Protein AF-A0A6S6TR74-F1 (afdb_monomer_lite)

Foldseek 3Di:
DDPQDAPVNFDPVLQVQLVVLVVVLVVVVHDDDPLLSLQSSLQSRVQVVCVVVVNAWAQLVSSVVNDPSHPPDPVSVVVNCPGQQEHEQPDPHQWYDDPRIIGRVVSSVVVVVVVVVD

Radius of gyration: 13.65 Å; chains: 1; bounding box: 36×35×37 Å

Sequence (118 aa):
MTMALTADSYSFLDKQLADLLLRLCSNDGHTLSPEQKTQLTTLARHTSAATRNGIIALPLAEIADGSEDFPYTPDNMKALLDLPVVGSAGDYAPLIIEDDHVWLNRYWQYENRLAHSL

Structure (mmCIF, N/CA/C/O backbone):
data_AF-A0A6S6TR74-F1
#
_entry.id   AF-A0A6S6TR74-F1
#
loop_
_atom_site.group_PDB
_atom_site.id
_atom_site.type_symbol
_atom_site.label_atom_id
_atom_site.label_alt_id
_atom_site.label_comp_id
_atom_site.label_asym_id
_atom_site.label_entity_id
_atom_site.label_seq_id
_atom_site.pdbx_PDB_ins_code
_atom_site.Cartn_x
_atom_site.Cartn_y
_atom_site.Cartn_z
_atom_site.occupancy
_atom_site.B_iso_or_equiv
_atom_site.auth_seq_id
_atom_site.auth_comp_id
_atom_site.auth_asym_id
_atom_site.auth_atom_id
_atom_site.pdbx_PDB_model_num
ATOM 1 N N . MET A 1 1 ? 20.559 7.649 -9.724 1.00 40.00 1 MET A N 1
ATOM 2 C CA . MET A 1 1 ? 20.336 8.690 -8.701 1.00 40.00 1 MET A CA 1
ATOM 3 C C . MET A 1 1 ? 18.858 8.646 -8.367 1.00 40.00 1 MET A C 1
ATOM 5 O O . MET A 1 1 ? 18.066 9.272 -9.055 1.00 40.00 1 MET A O 1
ATOM 9 N N . THR A 1 2 ? 18.484 7.791 -7.419 1.00 44.28 2 THR A N 1
ATOM 10 C CA . THR A 1 2 ? 17.098 7.640 -6.965 1.00 44.28 2 THR A CA 1
ATOM 11 C C . THR A 1 2 ? 16.769 8.875 -6.134 1.00 44.28 2 THR A C 1
ATOM 13 O O . THR A 1 2 ? 17.442 9.140 -5.139 1.00 44.28 2 THR A O 1
ATOM 16 N N . MET A 1 3 ? 15.839 9.713 -6.595 1.00 49.00 3 MET A N 1
ATOM 17 C CA . MET A 1 3 ? 15.376 10.840 -5.786 1.00 49.00 3 MET A CA 1
ATOM 18 C C . MET A 1 3 ? 14.512 10.274 -4.665 1.00 49.00 3 MET A C 1
ATOM 20 O O . MET A 1 3 ? 13.423 9.774 -4.933 1.00 49.00 3 MET A O 1
ATOM 24 N N . ALA A 1 4 ? 14.994 10.365 -3.426 1.00 55.06 4 ALA A N 1
ATOM 25 C CA . ALA A 1 4 ? 14.166 10.124 -2.255 1.00 55.06 4 ALA A CA 1
ATOM 26 C C . ALA A 1 4 ? 12.944 11.059 -2.317 1.00 55.06 4 ALA A C 1
ATOM 28 O O . ALA A 1 4 ? 13.085 12.280 -2.431 1.00 55.06 4 ALA A O 1
ATOM 29 N N . LEU A 1 5 ? 11.743 10.481 -2.311 1.00 57.91 5 LEU A N 1
ATOM 30 C CA . LEU A 1 5 ? 10.488 11.229 -2.310 1.00 57.91 5 LEU A CA 1
ATOM 31 C C . LEU A 1 5 ? 10.306 11.858 -0.923 1.00 57.91 5 LEU A C 1
ATOM 33 O O . LEU A 1 5 ? 10.063 11.148 0.047 1.00 57.91 5 LEU A O 1
ATOM 37 N N . THR A 1 6 ? 10.445 13.180 -0.809 1.00 55.03 6 THR A N 1
ATOM 38 C CA . THR A 1 6 ? 10.230 13.901 0.457 1.00 55.03 6 THR A CA 1
ATOM 39 C C . THR A 1 6 ? 8.750 14.246 0.655 1.00 55.03 6 THR A C 1
ATOM 41 O O . THR A 1 6 ? 8.001 14.405 -0.312 1.00 55.03 6 THR A O 1
ATOM 44 N N . ALA A 1 7 ? 8.308 14.395 1.908 1.00 53.22 7 ALA A N 1
ATOM 45 C CA . ALA A 1 7 ? 6.895 14.566 2.278 1.00 53.22 7 ALA A CA 1
ATOM 46 C C . ALA A 1 7 ? 6.170 15.771 1.628 1.00 53.22 7 ALA A C 1
ATOM 48 O O . ALA A 1 7 ? 4.949 15.730 1.448 1.00 53.22 7 ALA A O 1
ATOM 49 N N . ASP A 1 8 ? 6.906 16.806 1.209 1.00 57.00 8 ASP A N 1
ATOM 50 C CA . ASP A 1 8 ? 6.370 17.983 0.502 1.00 57.00 8 ASP A CA 1
ATOM 51 C C . ASP A 1 8 ? 6.087 17.744 -0.997 1.00 57.00 8 ASP A C 1
ATOM 53 O O . ASP A 1 8 ? 5.531 18.608 -1.674 1.00 57.00 8 ASP A O 1
ATOM 57 N N . SER A 1 9 ? 6.414 16.561 -1.529 1.00 75.06 9 SER A N 1
ATOM 58 C CA . SER A 1 9 ? 6.261 16.220 -2.955 1.00 75.06 9 SER A CA 1
ATOM 59 C C . SER A 1 9 ? 4.973 15.459 -3.306 1.00 75.06 9 SER A C 1
ATOM 61 O O . SER A 1 9 ? 4.720 15.165 -4.478 1.00 75.06 9 SER A O 1
ATOM 63 N N . TYR A 1 10 ? 4.123 15.150 -2.319 1.00 85.88 10 TYR A N 1
ATOM 64 C CA . TYR A 1 10 ? 2.908 14.369 -2.556 1.00 85.88 10 TYR A CA 1
ATOM 65 C C . TYR A 1 10 ? 1.815 15.157 -3.267 1.00 85.88 10 TYR A C 1
ATOM 67 O O . TYR A 1 10 ? 1.347 16.202 -2.803 1.00 85.88 10 TYR A O 1
ATOM 75 N N 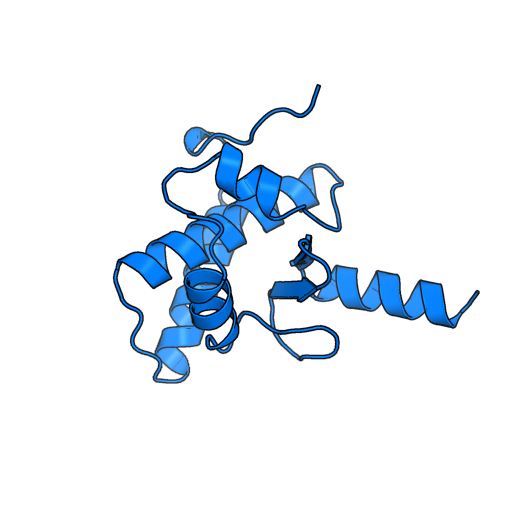. SER A 1 11 ? 1.334 14.577 -4.364 1.00 89.50 11 SER A N 1
ATOM 76 C CA . SER A 1 11 ? 0.192 15.088 -5.105 1.00 89.50 11 SER A CA 1
ATOM 77 C C . SER A 1 11 ? -1.102 14.953 -4.298 1.00 89.50 11 SER A C 1
ATOM 79 O O . SER A 1 11 ? -1.196 14.212 -3.316 1.00 89.50 11 SER A O 1
ATOM 81 N N . PHE A 1 12 ? -2.149 15.631 -4.765 1.00 93.25 12 PHE A N 1
ATOM 82 C CA . PHE A 1 12 ? -3.498 15.455 -4.234 1.00 93.25 12 PHE A CA 1
ATOM 83 C C . PHE A 1 12 ? -3.942 13.981 -4.236 1.00 93.25 12 PHE A C 1
ATOM 85 O O . PHE A 1 12 ? -4.529 13.524 -3.260 1.00 93.25 12 PHE A O 1
ATOM 92 N N . LEU A 1 13 ? -3.616 13.223 -5.290 1.00 93.50 13 LEU A N 1
ATOM 93 C CA . LEU A 1 13 ? -4.033 11.824 -5.418 1.00 93.50 13 LEU A CA 1
ATOM 94 C C . LEU A 1 13 ? -3.362 10.906 -4.390 1.00 93.50 13 LEU A C 1
ATOM 96 O O . LEU A 1 13 ? -4.021 10.006 -3.882 1.00 93.50 13 LEU A O 1
ATOM 100 N N . ASP A 1 14 ? -2.103 11.162 -4.025 1.00 95.56 14 ASP A N 1
ATOM 101 C CA . ASP A 1 14 ? -1.409 10.385 -2.981 1.00 95.56 14 ASP A CA 1
ATOM 102 C C . ASP A 1 14 ? -2.089 10.541 -1.630 1.00 95.56 14 ASP A C 1
ATOM 104 O O . ASP A 1 14 ? -2.301 9.575 -0.899 1.00 95.56 14 ASP A O 1
ATOM 108 N N . LYS A 1 15 ? -2.449 11.788 -1.310 1.00 95.62 15 LYS A N 1
ATOM 109 C CA . LYS A 1 15 ? -3.137 12.126 -0.067 1.00 95.62 15 LYS A CA 1
ATOM 110 C C . LYS A 1 15 ? -4.521 11.482 -0.046 1.00 95.62 15 LYS A C 1
ATOM 112 O O . LYS A 1 15 ? -4.849 10.806 0.918 1.00 95.62 15 LYS A O 1
ATOM 117 N N . GLN A 1 16 ? -5.274 11.596 -1.142 1.00 97.38 16 GLN A N 1
ATOM 118 C CA . GLN A 1 16 ? -6.596 10.980 -1.266 1.00 97.38 16 GLN A CA 1
ATOM 119 C C . GLN A 1 16 ? -6.562 9.450 -1.180 1.00 97.38 16 GLN A C 1
ATOM 121 O O . GLN A 1 16 ? -7.456 8.872 -0.567 1.00 97.38 16 GLN A O 1
ATOM 126 N N . LEU A 1 17 ? -5.555 8.785 -1.762 1.00 97.81 17 LEU A N 1
ATOM 127 C CA . LEU A 1 17 ? -5.404 7.337 -1.616 1.00 97.81 17 LEU A CA 1
ATOM 128 C C . LEU A 1 17 ? -5.161 6.967 -0.150 1.00 97.81 17 LEU A C 1
ATOM 130 O O . LEU A 1 17 ? -5.861 6.105 0.371 1.00 97.81 17 LEU A O 1
ATOM 134 N N . ALA A 1 18 ? -4.221 7.632 0.523 1.00 97.88 18 ALA A N 1
ATOM 135 C CA . ALA A 1 18 ? -3.951 7.380 1.937 1.00 97.88 18 ALA A CA 1
ATOM 136 C C . ALA A 1 18 ? -5.202 7.586 2.810 1.00 97.88 18 ALA A C 1
ATOM 138 O O . ALA A 1 18 ? -5.563 6.703 3.589 1.00 97.88 18 ALA A O 1
ATOM 139 N N . ASP A 1 19 ? -5.912 8.700 2.619 1.00 98.31 19 ASP A N 1
ATOM 140 C CA . ASP A 1 19 ? -7.148 9.005 3.348 1.00 98.31 19 ASP A CA 1
ATOM 141 C C . ASP A 1 19 ? -8.242 7.957 3.075 1.00 98.31 19 ASP A C 1
ATOM 143 O O . ASP A 1 19 ? -8.983 7.561 3.980 1.00 98.31 19 ASP A O 1
ATOM 147 N N . LEU A 1 20 ? -8.336 7.463 1.833 1.00 98.38 20 LEU A N 1
ATOM 148 C CA . LEU A 1 20 ? -9.232 6.369 1.469 1.00 98.38 20 LEU A CA 1
ATOM 149 C C . LEU A 1 20 ? -8.887 5.088 2.234 1.00 98.38 20 LEU A C 1
ATOM 151 O O . LEU A 1 20 ? -9.798 4.479 2.792 1.00 98.38 20 LEU A O 1
ATOM 155 N N . LEU A 1 21 ? -7.615 4.684 2.285 1.00 98.50 21 LEU A N 1
ATOM 156 C CA . LEU A 1 21 ? -7.208 3.452 2.970 1.00 98.50 21 LEU A CA 1
ATOM 157 C C . LEU A 1 21 ? -7.491 3.521 4.476 1.00 98.50 21 LEU A C 1
ATOM 159 O O . LEU A 1 21 ? -8.080 2.595 5.030 1.00 98.50 21 LEU A O 1
ATOM 163 N N . LEU A 1 22 ? -7.184 4.650 5.124 1.00 98.38 22 LEU A N 1
ATOM 164 C CA . LEU A 1 22 ? -7.524 4.879 6.536 1.00 98.38 22 LEU A CA 1
ATOM 165 C C . LEU A 1 22 ? -9.035 4.775 6.794 1.00 98.38 22 LEU A C 1
ATOM 167 O O . LEU A 1 22 ? -9.477 4.189 7.791 1.00 98.38 22 LEU A O 1
ATOM 171 N N . ARG A 1 23 ? -9.843 5.337 5.887 1.00 98.19 23 ARG A N 1
ATOM 172 C CA . ARG A 1 23 ? -11.305 5.266 5.964 1.00 98.19 23 ARG A CA 1
ATOM 173 C C . ARG A 1 23 ? -11.821 3.840 5.771 1.00 98.19 23 ARG A C 1
ATOM 175 O O . ARG A 1 23 ? -12.762 3.460 6.459 1.00 98.19 23 ARG A O 1
ATOM 182 N N . LEU A 1 24 ? -11.219 3.052 4.878 1.00 97.94 24 LEU A N 1
ATOM 183 C CA . LEU A 1 24 ? -11.589 1.648 4.672 1.00 97.94 24 LEU A CA 1
ATOM 184 C C . LEU A 1 24 ? -11.311 0.797 5.915 1.00 97.94 24 LEU A C 1
ATOM 186 O O . LEU A 1 24 ? -12.206 0.069 6.329 1.00 97.94 24 LEU A O 1
ATOM 190 N N . CYS A 1 25 ? -10.155 0.961 6.569 1.00 97.56 25 CYS A N 1
ATOM 191 C CA . CYS A 1 25 ? -9.886 0.296 7.851 1.00 97.56 25 CYS A CA 1
ATOM 192 C C . CYS A 1 25 ? -10.951 0.643 8.900 1.00 97.56 25 CYS A C 1
ATOM 194 O O . CYS A 1 25 ? -11.495 -0.237 9.560 1.00 97.56 25 CYS A O 1
ATOM 196 N N . SER A 1 26 ? -11.295 1.930 9.013 1.00 95.44 26 SER A N 1
ATOM 197 C CA . SER A 1 26 ? -12.305 2.390 9.975 1.00 95.44 26 SER A CA 1
ATOM 198 C C . SER A 1 26 ? -13.691 1.796 9.685 1.00 95.44 26 SER A C 1
ATOM 200 O O . SER A 1 26 ? -14.406 1.412 10.608 1.00 95.44 26 SER A O 1
ATOM 202 N N . ASN A 1 27 ? -14.069 1.694 8.407 1.00 95.75 27 ASN A N 1
ATOM 203 C CA . ASN A 1 27 ? -15.339 1.101 7.978 1.00 95.75 27 ASN A CA 1
ATOM 204 C C . ASN A 1 27 ? -15.421 -0.408 8.253 1.00 95.75 27 ASN A C 1
ATOM 206 O O . ASN A 1 27 ? -16.517 -0.920 8.460 1.00 95.75 27 ASN A O 1
ATOM 210 N N . ASP A 1 28 ? -14.279 -1.093 8.268 1.00 94.31 28 ASP A N 1
ATOM 211 C CA . ASP A 1 28 ? -14.158 -2.514 8.601 1.00 94.31 28 ASP A CA 1
ATOM 212 C C . ASP A 1 28 ? -14.035 -2.762 10.121 1.00 94.31 28 ASP A C 1
ATOM 214 O O . ASP A 1 28 ? -13.733 -3.861 10.572 1.00 94.31 28 ASP A O 1
ATOM 218 N N . GLY A 1 29 ? -14.240 -1.730 10.949 1.00 93.56 29 GLY A N 1
ATOM 219 C CA . GLY A 1 29 ? -14.182 -1.836 12.411 1.00 93.56 29 GLY A CA 1
ATOM 220 C C . GLY A 1 29 ? -12.769 -1.859 13.003 1.00 93.56 29 GLY A C 1
ATOM 221 O O . GLY A 1 29 ? -12.622 -2.007 14.218 1.00 93.56 29 GLY A O 1
ATOM 222 N N . HIS A 1 30 ? -11.726 -1.664 12.191 1.00 93.69 30 HIS A N 1
ATOM 223 C CA . HIS A 1 30 ? -10.348 -1.615 12.671 1.00 93.69 30 HIS A CA 1
ATOM 224 C C . HIS A 1 30 ? -10.042 -0.263 13.327 1.00 93.69 30 HIS A C 1
ATOM 226 O O . HIS A 1 30 ? -10.154 0.801 12.713 1.00 93.69 30 HIS A O 1
ATOM 232 N N . THR A 1 31 ? -9.595 -0.300 14.584 1.00 93.94 31 THR A N 1
ATOM 233 C CA . THR A 1 31 ? -9.116 0.889 15.300 1.00 93.94 31 THR A CA 1
ATOM 234 C C . THR A 1 31 ? -7.598 0.973 15.191 1.00 93.94 31 THR A C 1
ATOM 236 O O . THR A 1 31 ? -6.881 0.254 15.876 1.00 93.94 31 THR A O 1
ATOM 239 N N . LEU A 1 32 ? -7.117 1.867 14.327 1.00 95.12 32 LEU A N 1
ATOM 240 C CA . LEU A 1 32 ? -5.688 2.087 14.093 1.00 95.12 32 LEU A CA 1
ATOM 241 C C . LEU A 1 32 ? -5.059 2.943 15.201 1.00 95.12 32 LEU A C 1
ATOM 243 O O . LEU A 1 32 ? -5.581 4.020 15.527 1.00 95.12 32 LEU A O 1
ATOM 247 N N . SER A 1 33 ? -3.898 2.522 15.707 1.00 94.44 33 SER A N 1
ATOM 248 C CA . SER A 1 33 ? -3.043 3.367 16.547 1.00 94.44 33 SER A CA 1
ATOM 249 C C . SER A 1 33 ? -2.527 4.587 15.756 1.00 94.44 33 SER A C 1
ATOM 251 O O . SER A 1 33 ? -2.517 4.563 14.522 1.00 94.44 33 SER A O 1
ATOM 253 N N . PRO A 1 34 ? -2.093 5.677 16.419 1.00 93.88 34 PRO A N 1
ATOM 254 C CA . PRO A 1 34 ? -1.484 6.815 15.725 1.00 93.88 34 PRO A CA 1
ATOM 255 C C . PRO A 1 34 ? -0.305 6.406 14.834 1.00 93.88 34 PRO A C 1
ATOM 257 O O . PRO A 1 34 ? -0.200 6.881 13.709 1.00 93.88 34 PRO A O 1
ATOM 260 N N . GLU A 1 35 ? 0.520 5.473 15.306 1.00 92.00 35 GLU A N 1
ATOM 261 C CA . GLU A 1 35 ? 1.660 4.942 14.561 1.00 92.00 35 GLU A CA 1
ATOM 262 C C . GLU A 1 35 ? 1.217 4.183 13.305 1.00 92.00 35 GLU A C 1
ATOM 264 O O . GLU A 1 35 ? 1.688 4.489 12.215 1.00 92.00 35 GLU A O 1
ATOM 269 N N . GLN A 1 36 ? 0.229 3.287 13.413 1.00 94.12 36 GLN A N 1
ATOM 270 C CA . GLN A 1 36 ? -0.305 2.567 12.251 1.00 94.12 36 G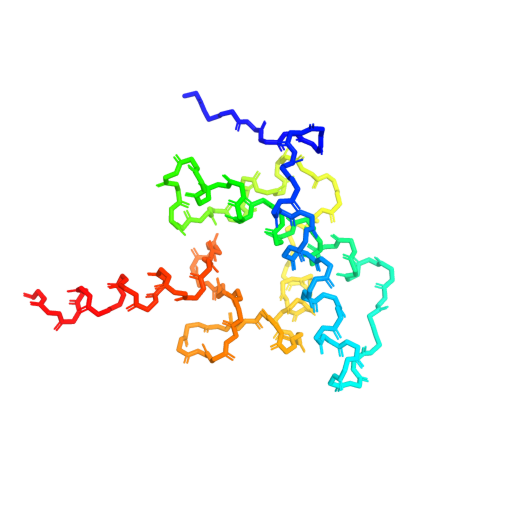LN A CA 1
ATOM 271 C C . GLN A 1 36 ? -0.923 3.516 11.217 1.00 94.12 36 GLN A C 1
ATOM 273 O O . GLN A 1 36 ? -0.786 3.298 10.014 1.00 94.12 36 GLN A O 1
ATOM 278 N N . LYS A 1 37 ? -1.594 4.590 11.660 1.00 95.88 37 LYS A N 1
ATOM 279 C CA . LYS A 1 37 ? -2.133 5.611 10.745 1.00 95.88 37 LYS A CA 1
ATOM 280 C C . LYS A 1 37 ? -1.018 6.300 9.974 1.00 95.88 37 LYS A C 1
ATOM 282 O O . LYS A 1 37 ? -1.143 6.475 8.762 1.00 95.88 37 LYS A O 1
ATOM 287 N N . THR A 1 38 ? 0.047 6.683 10.669 1.00 94.62 38 THR A N 1
ATOM 288 C CA . THR A 1 38 ? 1.225 7.311 10.075 1.00 94.62 38 THR A CA 1
ATOM 289 C C . THR A 1 38 ? 1.901 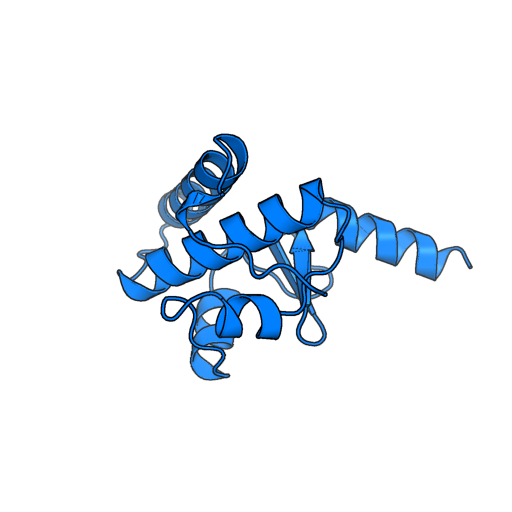6.362 9.085 1.00 94.62 38 THR A C 1
ATOM 291 O O . THR A 1 38 ? 2.036 6.713 7.916 1.00 94.62 38 THR A O 1
ATOM 294 N N . GLN A 1 39 ? 2.195 5.128 9.493 1.00 94.56 39 GLN A N 1
ATOM 295 C CA . GLN A 1 39 ? 2.836 4.121 8.644 1.00 94.56 39 GLN A CA 1
ATOM 296 C C . GLN A 1 39 ? 2.011 3.807 7.388 1.00 94.56 39 GLN A C 1
ATOM 298 O O . GLN A 1 39 ? 2.545 3.839 6.281 1.00 94.56 39 GLN A O 1
ATOM 303 N N . LEU A 1 40 ? 0.700 3.569 7.527 1.00 96.62 40 LEU A N 1
ATOM 304 C CA . LEU A 1 40 ? -0.186 3.305 6.387 1.00 96.62 40 LEU A CA 1
ATOM 305 C C . LEU A 1 40 ? -0.270 4.509 5.442 1.00 96.62 40 LEU A C 1
ATOM 307 O O . LEU A 1 40 ? -0.287 4.349 4.221 1.00 96.62 40 LEU A O 1
ATOM 311 N N . THR A 1 41 ? -0.299 5.721 6.000 1.00 96.19 41 THR A N 1
ATOM 312 C CA . THR A 1 41 ? -0.290 6.960 5.216 1.00 96.19 41 THR A CA 1
ATOM 313 C C . THR A 1 41 ? 0.993 7.083 4.406 1.00 96.19 41 THR A C 1
ATOM 315 O O . THR A 1 41 ? 0.932 7.369 3.209 1.00 96.19 41 THR A O 1
ATOM 318 N N . THR A 1 42 ? 2.143 6.854 5.038 1.00 94.81 42 THR A N 1
ATOM 319 C CA . THR A 1 42 ? 3.457 6.895 4.394 1.00 94.81 42 THR A CA 1
ATOM 320 C C . THR A 1 42 ? 3.546 5.837 3.298 1.00 94.81 42 THR A C 1
ATOM 322 O O . THR A 1 42 ? 3.796 6.185 2.144 1.00 94.81 42 THR A O 1
ATOM 325 N N . LEU A 1 43 ? 3.207 4.581 3.604 1.00 95.81 43 LEU A N 1
ATOM 326 C CA . LEU A 1 43 ? 3.209 3.473 2.647 1.00 95.81 43 LEU A CA 1
ATOM 327 C C . LEU A 1 43 ? 2.356 3.787 1.408 1.00 95.81 43 LEU A C 1
ATOM 329 O O . LEU A 1 43 ? 2.832 3.684 0.276 1.00 95.81 43 LEU A O 1
ATOM 333 N N . ALA A 1 44 ? 1.113 4.232 1.607 1.00 96.81 44 ALA A N 1
ATOM 334 C CA . ALA A 1 44 ? 0.192 4.538 0.516 1.00 96.81 44 ALA A CA 1
ATOM 335 C C . ALA A 1 44 ? 0.683 5.701 -0.359 1.00 96.81 44 ALA A C 1
ATOM 337 O O . ALA A 1 44 ? 0.624 5.625 -1.590 1.00 96.81 44 ALA A O 1
ATOM 338 N N . ARG A 1 45 ? 1.188 6.774 0.265 1.00 95.56 45 ARG A N 1
ATOM 339 C CA . ARG A 1 45 ? 1.677 7.960 -0.448 1.00 95.56 45 ARG A CA 1
ATOM 340 C C . ARG A 1 45 ? 2.932 7.661 -1.255 1.00 95.56 45 ARG A C 1
ATOM 342 O O . ARG A 1 45 ? 2.968 8.015 -2.431 1.00 95.56 45 ARG A O 1
ATOM 349 N N . HIS A 1 46 ? 3.916 6.986 -0.660 1.00 94.75 46 HIS A N 1
ATOM 350 C CA . HIS A 1 46 ? 5.140 6.593 -1.359 1.00 94.75 46 HIS A CA 1
ATOM 351 C C . HIS A 1 46 ? 4.830 5.655 -2.528 1.00 94.75 46 HIS A C 1
ATOM 353 O O . HIS A 1 46 ? 5.264 5.926 -3.645 1.00 94.75 46 HIS A O 1
ATOM 359 N N . THR A 1 47 ? 4.008 4.620 -2.314 1.00 95.75 47 THR A N 1
ATOM 360 C CA . THR A 1 47 ? 3.642 3.658 -3.370 1.00 95.75 47 THR A CA 1
ATOM 361 C C . THR A 1 47 ? 2.947 4.353 -4.545 1.00 95.75 47 THR A C 1
ATOM 363 O O . THR A 1 47 ? 3.312 4.160 -5.706 1.00 95.75 47 THR A O 1
ATOM 366 N N . SER A 1 48 ? 1.965 5.216 -4.260 1.00 96.00 48 SER A N 1
ATOM 367 C CA . SER A 1 48 ? 1.237 5.975 -5.286 1.00 96.00 48 SER A CA 1
ATOM 368 C C . SER A 1 48 ? 2.134 6.980 -6.021 1.00 96.00 48 SER A C 1
ATOM 370 O O . SER A 1 48 ? 2.064 7.098 -7.249 1.00 96.00 48 SER A O 1
ATOM 372 N N . ALA A 1 49 ? 3.017 7.674 -5.302 1.00 94.56 49 ALA A N 1
ATOM 373 C CA . ALA A 1 49 ? 3.951 8.619 -5.898 1.00 94.56 49 ALA A CA 1
ATOM 374 C C . ALA A 1 49 ? 4.981 7.921 -6.796 1.00 94.56 49 ALA A C 1
ATOM 376 O O . ALA A 1 49 ? 5.195 8.359 -7.928 1.00 94.56 49 ALA A O 1
ATOM 377 N N . ALA A 1 50 ? 5.555 6.809 -6.335 1.00 93.88 50 ALA A N 1
ATOM 378 C CA . ALA A 1 50 ? 6.472 5.974 -7.103 1.00 93.88 50 ALA A CA 1
ATOM 379 C C . ALA A 1 50 ? 5.807 5.437 -8.380 1.00 93.88 50 ALA A C 1
ATOM 381 O O . ALA A 1 50 ? 6.357 5.582 -9.474 1.00 93.88 50 ALA A O 1
ATOM 382 N N . THR A 1 51 ? 4.566 4.953 -8.267 1.00 94.38 51 THR A N 1
ATOM 383 C CA . THR A 1 51 ? 3.771 4.462 -9.404 1.00 94.38 51 THR A CA 1
ATOM 384 C C . THR A 1 51 ? 3.615 5.515 -10.501 1.00 94.38 51 THR A C 1
ATOM 386 O O . THR A 1 51 ? 3.785 5.211 -11.682 1.00 94.38 51 THR A O 1
ATOM 389 N N . ARG A 1 52 ? 3.325 6.777 -10.151 1.00 91.12 52 ARG A N 1
ATOM 390 C CA . ARG A 1 52 ? 3.227 7.857 -11.154 1.00 91.12 52 ARG A CA 1
ATOM 391 C C . ARG A 1 52 ? 4.541 8.141 -11.872 1.00 91.12 52 ARG A C 1
ATOM 393 O O . ARG A 1 52 ? 4.510 8.607 -13.007 1.00 91.12 52 ARG A O 1
ATOM 400 N N . ASN A 1 53 ? 5.663 7.859 -11.222 1.00 90.44 53 ASN A N 1
ATOM 401 C CA . ASN A 1 53 ? 6.999 7.993 -11.793 1.00 90.44 53 ASN A CA 1
ATOM 402 C C . ASN A 1 53 ? 7.454 6.723 -12.538 1.00 90.44 53 ASN A C 1
ATOM 404 O O . ASN A 1 53 ? 8.610 6.637 -12.941 1.00 90.44 53 ASN A O 1
ATOM 408 N N . GLY A 1 54 ? 6.559 5.750 -12.743 1.00 93.19 54 GLY A N 1
ATOM 409 C CA . GLY A 1 54 ? 6.836 4.522 -13.490 1.00 93.19 54 GLY A CA 1
ATOM 410 C C . GLY A 1 54 ? 7.432 3.381 -12.662 1.00 93.19 54 GLY A C 1
ATOM 411 O O . GLY A 1 54 ? 7.778 2.352 -13.235 1.00 93.19 54 GLY A O 1
ATOM 412 N N . ILE A 1 55 ? 7.531 3.528 -11.339 1.00 95.50 55 ILE A N 1
ATOM 413 C CA . ILE A 1 55 ? 7.995 2.468 -10.434 1.00 95.50 55 ILE A CA 1
ATOM 414 C C . ILE A 1 55 ? 6.781 1.640 -10.002 1.00 95.50 55 ILE A C 1
ATOM 416 O O . ILE A 1 55 ? 5.938 2.117 -9.248 1.00 95.50 55 ILE A O 1
ATOM 420 N N . ILE A 1 56 ? 6.672 0.414 -10.515 1.00 93.12 56 ILE A N 1
ATOM 421 C CA . ILE A 1 56 ? 5.521 -0.472 -10.279 1.00 93.12 56 ILE A CA 1
ATOM 422 C C . ILE A 1 56 ? 5.612 -1.194 -8.925 1.00 93.12 56 ILE A C 1
ATOM 424 O O . ILE A 1 56 ? 4.621 -1.237 -8.195 1.00 93.12 56 ILE A O 1
ATOM 428 N N . ALA A 1 57 ? 6.791 -1.734 -8.621 1.00 96.50 57 ALA A N 1
ATOM 429 C CA . ALA A 1 57 ? 7.145 -2.370 -7.360 1.00 96.50 57 ALA A CA 1
ATOM 430 C C . ALA A 1 57 ? 8.104 -1.431 -6.627 1.00 96.50 57 ALA A C 1
ATOM 432 O O . ALA A 1 57 ? 9.212 -1.195 -7.112 1.00 96.50 57 ALA A O 1
ATOM 433 N N . LEU A 1 58 ? 7.683 -0.847 -5.508 1.00 95.75 58 LEU A N 1
ATOM 434 C CA . LEU A 1 58 ? 8.538 0.043 -4.725 1.00 95.75 58 LEU A CA 1
ATOM 435 C C . LEU A 1 58 ? 9.239 -0.767 -3.626 1.00 95.75 58 LEU A C 1
ATOM 437 O O . LEU A 1 58 ? 8.533 -1.345 -2.799 1.00 95.75 58 LEU A O 1
ATOM 441 N N . PRO A 1 59 ? 10.582 -0.802 -3.565 1.00 95.38 59 PRO A N 1
ATOM 442 C CA . PRO A 1 59 ? 11.274 -1.445 -2.455 1.00 95.38 59 PRO A CA 1
ATOM 443 C C . PRO A 1 59 ? 10.929 -0.755 -1.129 1.00 95.38 59 PRO A C 1
ATOM 445 O O . PRO A 1 59 ? 11.016 0.470 -1.016 1.00 95.38 59 PRO A O 1
ATOM 448 N N . LEU A 1 60 ? 10.575 -1.526 -0.100 1.00 93.56 60 LEU A N 1
ATOM 449 C CA . LEU A 1 60 ? 10.200 -0.996 1.217 1.00 93.56 60 LEU A CA 1
ATOM 450 C C . LEU A 1 60 ? 11.356 -0.244 1.894 1.00 93.56 60 LEU A C 1
ATOM 452 O O . LEU A 1 60 ? 11.121 0.733 2.606 1.00 93.56 60 LEU A O 1
ATOM 456 N N . ALA A 1 61 ? 12.600 -0.644 1.617 1.00 90.81 61 ALA A N 1
ATOM 457 C CA . ALA A 1 61 ? 13.793 0.055 2.088 1.00 90.81 61 ALA A CA 1
ATOM 458 C C . ALA A 1 61 ? 13.854 1.517 1.600 1.00 90.81 61 ALA A C 1
ATOM 460 O O . ALA A 1 61 ? 14.231 2.395 2.368 1.00 90.81 61 ALA A O 1
ATOM 461 N N . GLU A 1 62 ? 13.401 1.813 0.373 1.00 89.56 62 GLU A N 1
ATOM 462 C CA . GLU A 1 62 ? 13.385 3.194 -0.143 1.00 89.56 62 GLU A CA 1
ATOM 463 C C . GLU A 1 62 ? 12.376 4.088 0.594 1.00 89.56 62 GLU A C 1
ATOM 465 O O . GLU A 1 62 ? 12.543 5.308 0.652 1.00 89.56 62 GLU A O 1
ATOM 470 N N . ILE A 1 63 ? 11.327 3.495 1.167 1.00 89.75 63 ILE A N 1
ATOM 471 C CA . ILE A 1 63 ? 10.352 4.209 1.999 1.00 89.75 63 ILE A CA 1
ATOM 472 C C . ILE A 1 63 ? 10.971 4.520 3.362 1.00 89.75 63 ILE A C 1
ATOM 474 O O . ILE A 1 63 ? 10.871 5.649 3.836 1.00 89.75 63 ILE A O 1
ATOM 478 N N . ALA A 1 64 ? 11.634 3.531 3.962 1.00 85.62 64 ALA A N 1
ATOM 479 C CA . ALA A 1 64 ? 12.264 3.651 5.272 1.00 85.62 64 ALA A CA 1
ATOM 480 C C . ALA A 1 64 ? 13.412 4.669 5.280 1.00 85.62 64 ALA A C 1
ATOM 482 O O . ALA A 1 64 ? 13.496 5.503 6.177 1.00 85.62 64 ALA A O 1
ATOM 483 N N . ASP A 1 65 ? 14.247 4.662 4.238 1.00 79.31 65 ASP A N 1
ATOM 484 C CA . ASP A 1 65 ? 15.337 5.629 4.077 1.00 79.31 65 ASP A CA 1
ATOM 485 C C . ASP A 1 65 ? 14.816 7.062 3.856 1.00 79.31 65 ASP A C 1
ATOM 487 O O . ASP A 1 65 ? 15.500 8.041 4.162 1.00 79.31 65 ASP A O 1
ATOM 491 N N . GLY A 1 66 ? 13.603 7.198 3.311 1.00 70.38 66 GLY A N 1
ATOM 492 C CA . GLY A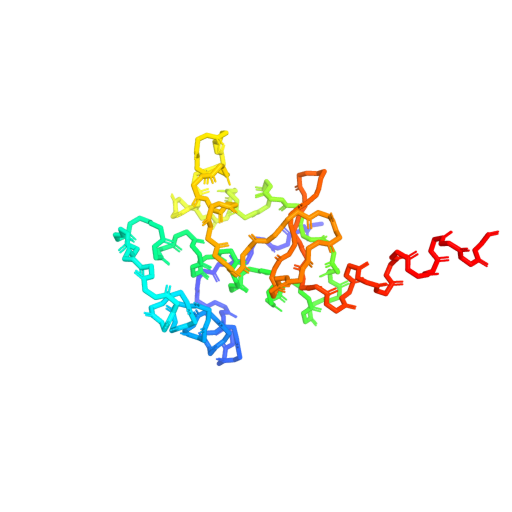 1 66 ? 12.967 8.481 3.014 1.00 70.38 66 GLY A CA 1
ATOM 493 C C . GLY A 1 66 ? 12.074 9.034 4.127 1.00 70.38 66 GLY A C 1
ATOM 494 O O . GLY A 1 66 ? 11.617 10.175 4.010 1.00 70.38 66 GLY A O 1
ATOM 495 N N . SER A 1 67 ? 11.787 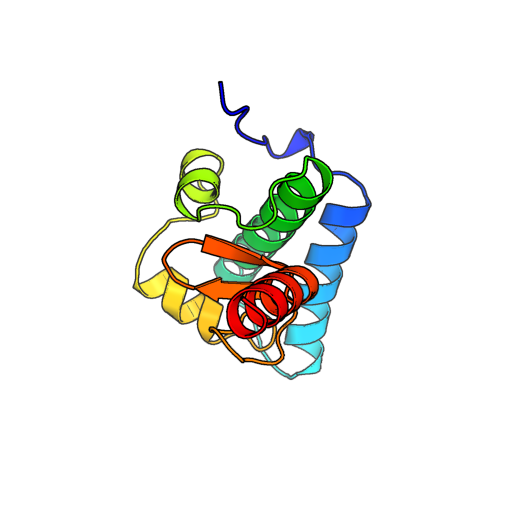8.257 5.177 1.00 75.50 67 SER A N 1
ATOM 496 C CA . SER A 1 67 ? 10.778 8.618 6.172 1.00 75.50 67 SER A CA 1
ATOM 497 C C . SER A 1 67 ? 11.001 7.946 7.532 1.00 75.50 67 SER A C 1
ATOM 499 O O . SER A 1 67 ? 10.789 6.746 7.689 1.00 75.50 67 SER A O 1
ATOM 501 N N . GLU A 1 68 ? 11.315 8.746 8.559 1.00 80.12 68 GLU A N 1
ATOM 502 C CA . GLU A 1 68 ? 11.372 8.279 9.961 1.00 80.12 68 GLU A CA 1
ATOM 503 C C . GLU A 1 68 ? 10.014 7.750 10.462 1.00 80.12 68 GLU A C 1
ATOM 505 O O . GLU A 1 68 ? 9.948 6.942 11.387 1.00 80.12 68 GLU A O 1
ATOM 510 N N . ASP A 1 69 ? 8.931 8.168 9.805 1.00 80.62 69 ASP A N 1
ATOM 511 C CA . ASP A 1 69 ? 7.552 7.755 10.063 1.00 80.62 69 ASP A CA 1
ATOM 512 C C . ASP A 1 69 ? 7.250 6.310 9.610 1.00 80.62 69 ASP A C 1
ATOM 514 O O . ASP A 1 69 ? 6.155 5.794 9.858 1.00 80.62 69 ASP A O 1
ATOM 518 N N . PHE A 1 70 ? 8.196 5.644 8.937 1.00 81.06 70 PHE A N 1
ATOM 519 C CA . PHE A 1 70 ? 8.070 4.260 8.482 1.00 81.06 70 PHE A CA 1
ATOM 520 C C . PHE A 1 70 ? 9.291 3.420 8.892 1.00 81.06 70 PHE A C 1
ATOM 522 O O . PHE A 1 70 ? 10.177 3.151 8.078 1.00 81.06 70 PHE A O 1
ATOM 529 N N . PRO A 1 71 ? 9.358 2.955 10.153 1.00 81.94 71 PRO A N 1
ATOM 530 C CA . PRO A 1 71 ? 10.452 2.105 10.590 1.00 81.94 71 PRO A CA 1
ATOM 531 C C . PRO A 1 71 ? 10.303 0.710 9.974 1.00 81.94 71 PRO A C 1
ATOM 533 O O . PRO A 1 71 ? 9.368 -0.026 10.310 1.00 81.94 71 PRO A O 1
ATOM 536 N N . TYR A 1 72 ? 11.240 0.329 9.101 1.00 83.50 72 TYR A N 1
ATOM 537 C CA . TYR A 1 72 ? 11.271 -1.002 8.496 1.00 83.50 72 TYR A CA 1
ATOM 538 C C . TYR A 1 72 ? 11.730 -2.057 9.506 1.00 83.50 72 TYR A C 1
ATOM 540 O O . TYR A 1 72 ? 12.920 -2.333 9.657 1.00 83.50 72 TYR A O 1
ATOM 548 N N . THR A 1 73 ? 10.772 -2.625 10.241 1.00 87.88 73 THR A N 1
ATOM 549 C CA . THR A 1 73 ? 11.003 -3.706 11.208 1.00 87.88 73 THR A CA 1
ATOM 550 C C . THR A 1 73 ? 10.009 -4.850 10.989 1.00 87.88 73 THR A C 1
ATOM 552 O O . THR A 1 73 ? 8.887 -4.595 10.539 1.00 87.88 73 THR A O 1
ATOM 555 N N . PRO A 1 74 ? 10.364 -6.104 11.332 1.00 86.25 74 PRO A N 1
ATOM 556 C CA . PRO A 1 74 ? 9.455 -7.242 11.185 1.00 86.25 74 PRO A CA 1
ATOM 557 C C . PRO A 1 74 ? 8.117 -7.066 11.919 1.00 86.25 74 PRO A C 1
ATOM 559 O O . PRO A 1 74 ? 7.068 -7.393 11.366 1.00 86.25 74 PRO A O 1
ATOM 562 N N . ASP A 1 75 ? 8.138 -6.508 13.133 1.00 88.06 75 ASP A N 1
ATOM 563 C CA . ASP A 1 75 ? 6.926 -6.294 13.933 1.00 88.06 75 ASP A CA 1
ATOM 564 C C . ASP A 1 75 ? 6.004 -5.244 13.298 1.00 88.06 75 ASP A C 1
ATOM 566 O O . ASP A 1 75 ? 4.790 -5.443 13.244 1.00 88.06 75 ASP A O 1
ATOM 570 N N . ASN A 1 76 ? 6.572 -4.172 12.737 1.00 87.56 76 ASN A N 1
ATOM 571 C CA . ASN A 1 76 ? 5.794 -3.168 12.011 1.00 87.56 76 ASN A CA 1
ATOM 572 C C . ASN A 1 76 ? 5.199 -3.734 10.722 1.00 87.56 76 ASN A C 1
ATOM 574 O O . ASN A 1 76 ? 4.043 -3.457 10.411 1.00 87.56 76 ASN A O 1
ATOM 578 N N . MET A 1 77 ? 5.959 -4.546 9.978 1.00 90.75 77 MET A N 1
ATOM 579 C CA . MET A 1 77 ? 5.446 -5.162 8.749 1.00 90.75 77 MET A CA 1
ATOM 580 C C . MET A 1 77 ? 4.295 -6.111 9.056 1.00 90.75 77 MET A C 1
ATOM 582 O O . MET A 1 77 ? 3.275 -6.079 8.374 1.00 90.75 77 MET A O 1
ATOM 586 N N . LYS A 1 78 ? 4.410 -6.889 10.135 1.00 92.00 78 LYS A N 1
ATOM 587 C CA . LYS A 1 78 ? 3.314 -7.723 10.621 1.00 92.00 78 LYS A CA 1
ATOM 588 C C . LYS A 1 78 ? 2.085 -6.886 10.988 1.00 92.00 78 LYS A C 1
ATOM 590 O O . LYS A 1 78 ? 0.993 -7.185 10.523 1.00 92.00 78 LYS A O 1
ATOM 595 N N . ALA A 1 79 ? 2.264 -5.809 11.753 1.00 92.19 79 ALA A N 1
ATOM 596 C CA . ALA A 1 79 ? 1.163 -4.930 12.149 1.00 92.19 79 ALA A CA 1
ATOM 597 C C . ALA A 1 79 ? 0.476 -4.233 10.959 1.00 92.19 79 ALA A C 1
ATOM 599 O O . ALA A 1 79 ? -0.707 -3.901 11.053 1.00 92.19 79 ALA A O 1
ATOM 600 N N . LEU A 1 80 ? 1.203 -3.991 9.863 1.00 93.75 80 LEU A N 1
ATOM 601 C CA . LEU A 1 80 ? 0.647 -3.477 8.611 1.00 93.75 80 LEU A CA 1
ATOM 602 C C . LEU A 1 80 ? -0.104 -4.556 7.830 1.00 93.75 80 LEU A C 1
ATOM 604 O O . LEU A 1 80 ? -1.194 -4.270 7.349 1.00 93.75 80 LEU A O 1
ATOM 608 N N . LEU A 1 81 ? 0.444 -5.769 7.725 1.00 95.50 81 LEU A N 1
ATOM 609 C CA . LEU A 1 81 ? -0.206 -6.914 7.069 1.00 95.50 81 LEU A CA 1
ATOM 610 C C . LEU A 1 81 ? -1.480 -7.376 7.791 1.00 95.50 81 LEU A C 1
ATOM 612 O O . LEU A 1 81 ? -2.357 -7.962 7.169 1.00 95.50 81 LEU A O 1
ATOM 616 N N . ASP A 1 82 ? -1.611 -7.075 9.083 1.00 94.69 82 ASP A N 1
ATOM 617 C CA . ASP A 1 82 ? -2.849 -7.299 9.836 1.00 94.69 82 ASP A CA 1
ATOM 618 C C . ASP A 1 82 ? -3.969 -6.300 9.453 1.00 94.69 82 ASP A C 1
ATOM 620 O O . ASP A 1 82 ? -5.106 -6.442 9.905 1.00 94.69 82 ASP A O 1
ATOM 624 N N . LEU A 1 83 ? -3.686 -5.269 8.640 1.00 96.56 83 LEU A N 1
ATOM 625 C CA . LEU A 1 83 ? -4.690 -4.304 8.185 1.00 96.56 83 LEU A CA 1
ATOM 626 C C . LEU A 1 83 ? -5.435 -4.815 6.944 1.00 96.56 83 LEU A C 1
ATOM 628 O O . LEU A 1 83 ? -4.802 -5.255 5.989 1.00 96.56 83 LEU A O 1
ATOM 632 N N . PRO A 1 84 ? -6.759 -4.596 6.829 1.00 96.81 84 PRO A N 1
ATOM 633 C CA . PRO A 1 84 ? -7.562 -5.113 5.712 1.00 96.81 84 PRO A CA 1
ATOM 634 C C . PRO A 1 84 ? -7.227 -4.480 4.350 1.00 96.81 84 PRO A C 1
ATOM 636 O O . PRO A 1 84 ? -7.783 -4.860 3.320 1.00 96.81 84 PRO A O 1
ATOM 639 N N . VAL A 1 85 ? -6.361 -3.464 4.332 1.00 98.25 85 VAL A N 1
ATOM 640 C CA . VAL A 1 85 ? -5.969 -2.722 3.129 1.00 98.25 85 VAL A CA 1
ATOM 641 C C . VAL A 1 85 ? -4.539 -3.003 2.659 1.00 98.25 85 VAL A C 1
ATOM 643 O O . VAL A 1 85 ? -4.119 -2.447 1.639 1.00 98.25 85 VAL A O 1
ATOM 646 N N . VAL A 1 86 ? -3.804 -3.851 3.378 1.00 98.00 86 VAL A N 1
ATOM 647 C CA . VAL A 1 86 ? -2.462 -4.310 3.015 1.00 98.00 86 VAL A CA 1
ATOM 648 C C . VAL A 1 86 ? -2.493 -5.830 3.022 1.00 98.00 86 VAL A C 1
ATOM 650 O O . VAL A 1 86 ? -2.795 -6.438 4.038 1.00 98.00 86 VAL A O 1
ATOM 653 N N . GLY A 1 87 ? -2.231 -6.438 1.875 1.00 97.50 87 GLY A N 1
ATOM 654 C CA . GLY A 1 87 ? -2.265 -7.885 1.707 1.00 97.50 87 GLY A CA 1
ATOM 655 C C . GLY A 1 87 ? -0.908 -8.451 1.326 1.00 97.50 87 GLY A C 1
ATOM 656 O O . GLY A 1 87 ? 0.011 -7.717 0.959 1.00 97.50 87 GLY A O 1
ATOM 657 N N . SER A 1 88 ? -0.817 -9.771 1.379 1.00 96.81 88 SER A N 1
ATOM 658 C CA . SER A 1 88 ? 0.273 -10.545 0.795 1.00 96.81 88 SER A CA 1
ATOM 659 C C . SER A 1 88 ? -0.035 -10.896 -0.664 1.00 96.81 88 SER A C 1
ATOM 661 O O . SER A 1 88 ? -1.122 -10.628 -1.183 1.00 96.81 88 SER A O 1
ATOM 663 N N . ALA A 1 89 ? 0.923 -11.526 -1.338 1.00 95.56 89 ALA A N 1
ATOM 664 C CA . ALA A 1 89 ? 0.750 -12.081 -2.675 1.00 95.56 89 ALA A CA 1
ATOM 665 C C . ALA A 1 89 ? -0.552 -12.899 -2.807 1.00 95.56 89 ALA A C 1
ATOM 667 O O . ALA A 1 89 ? -0.781 -13.863 -2.078 1.00 95.56 89 ALA A O 1
ATOM 668 N N . GLY A 1 90 ? -1.409 -12.517 -3.755 1.00 92.31 90 GLY A N 1
ATOM 669 C CA . GLY A 1 90 ? -2.689 -13.178 -4.032 1.00 92.31 90 GLY A CA 1
ATOM 670 C C . GLY A 1 90 ? -3.888 -12.607 -3.277 1.00 92.31 90 GLY A C 1
ATOM 671 O O . GLY A 1 90 ? -5.024 -12.870 -3.683 1.00 92.31 90 GLY A O 1
ATOM 672 N N . ASP A 1 91 ? -3.669 -11.788 -2.247 1.00 96.62 91 ASP A N 1
ATOM 673 C CA . ASP A 1 91 ? -4.757 -11.197 -1.478 1.00 96.62 91 ASP A CA 1
ATOM 674 C C . ASP A 1 91 ? -5.517 -10.127 -2.271 1.00 96.62 91 ASP A C 1
ATOM 676 O O . ASP A 1 91 ? -4.998 -9.403 -3.130 1.00 96.62 91 ASP A O 1
ATOM 680 N N . TYR A 1 92 ? -6.796 -9.973 -1.934 1.00 95.25 92 TYR A N 1
ATOM 681 C CA . TYR A 1 92 ? -7.615 -8.883 -2.449 1.00 95.25 92 TYR A CA 1
ATOM 682 C C . TYR A 1 92 ? -7.535 -7.655 -1.529 1.00 95.25 92 TYR A C 1
ATOM 684 O O . TYR A 1 92 ? -8.499 -7.302 -0.855 1.00 95.25 92 TYR A O 1
ATOM 692 N N . ALA A 1 93 ? -6.377 -6.992 -1.523 1.00 97.56 93 ALA A N 1
ATOM 693 C CA . ALA A 1 93 ? -6.137 -5.739 -0.800 1.00 97.56 93 ALA A CA 1
ATOM 694 C C . ALA A 1 93 ? -5.704 -4.616 -1.764 1.00 97.56 93 ALA A C 1
ATOM 696 O O . ALA A 1 93 ? -5.198 -4.915 -2.840 1.00 97.56 93 ALA A O 1
ATOM 697 N N . PRO A 1 94 ? -5.901 -3.319 -1.462 1.00 97.88 94 PRO A N 1
ATOM 698 C CA . PRO A 1 94 ? -5.406 -2.220 -2.296 1.00 97.88 94 PRO A CA 1
ATOM 699 C C . PRO A 1 94 ? -3.880 -2.179 -2.450 1.00 97.88 94 PRO A C 1
ATOM 701 O O . PRO A 1 94 ? -3.393 -1.908 -3.553 1.00 97.88 94 PRO A O 1
ATOM 704 N N . LEU A 1 95 ? -3.146 -2.441 -1.367 1.00 98.44 95 LEU A N 1
ATOM 705 C CA . LEU A 1 95 ? -1.689 -2.552 -1.356 1.00 98.44 95 LEU A CA 1
ATOM 706 C C . LEU A 1 95 ? -1.295 -4.014 -1.176 1.00 98.44 95 LEU A C 1
ATOM 708 O O . LEU A 1 95 ? -1.913 -4.713 -0.378 1.00 98.44 95 LEU A O 1
ATOM 712 N N . ILE A 1 96 ? -0.272 -4.454 -1.903 1.00 98.31 96 ILE A N 1
ATOM 713 C CA . ILE A 1 96 ? 0.299 -5.799 -1.777 1.00 98.31 96 ILE A CA 1
ATOM 714 C C . ILE A 1 96 ? 1.753 -5.659 -1.364 1.00 98.31 96 ILE A C 1
ATOM 716 O O . ILE A 1 96 ? 2.461 -4.856 -1.969 1.00 98.31 96 ILE A O 1
ATOM 720 N N . ILE A 1 97 ? 2.173 -6.418 -0.355 1.00 97.31 97 ILE A N 1
ATOM 721 C CA . ILE A 1 97 ? 3.569 -6.573 0.047 1.00 97.31 97 ILE A CA 1
ATOM 722 C C . ILE A 1 97 ? 4.020 -8.000 -0.270 1.00 97.31 97 ILE A C 1
ATOM 724 O O . ILE A 1 97 ? 3.362 -8.970 0.102 1.00 97.31 97 ILE A O 1
ATOM 728 N N . GLU A 1 98 ? 5.151 -8.115 -0.953 1.00 95.69 98 GLU A N 1
ATOM 729 C CA . GLU A 1 98 ? 5.802 -9.374 -1.332 1.00 95.69 98 GLU A CA 1
ATOM 730 C C . GLU A 1 98 ? 7.300 -9.098 -1.536 1.00 95.69 98 GLU A C 1
ATOM 732 O O . GLU A 1 98 ? 7.660 -8.044 -2.054 1.00 95.69 98 GLU A O 1
ATOM 737 N N . ASP A 1 99 ? 8.175 -10.002 -1.089 1.00 93.75 99 ASP A N 1
ATOM 738 C CA . ASP A 1 99 ? 9.631 -9.936 -1.313 1.00 93.75 99 ASP A CA 1
ATOM 739 C C . ASP A 1 99 ? 10.271 -8.546 -1.084 1.00 93.75 99 ASP A C 1
ATOM 741 O O . ASP A 1 99 ? 10.990 -8.026 -1.936 1.00 93.75 99 ASP A O 1
ATOM 745 N N . ASP A 1 100 ? 10.000 -7.918 0.067 1.00 93.81 100 ASP A N 1
ATOM 746 C CA . ASP A 1 100 ? 10.490 -6.579 0.456 1.00 93.81 100 ASP A CA 1
ATOM 747 C C . ASP A 1 100 ? 10.047 -5.417 -0.463 1.00 93.81 100 ASP A C 1
ATOM 749 O O . ASP A 1 100 ? 10.625 -4.327 -0.428 1.00 93.81 100 ASP A O 1
ATOM 753 N N . HIS A 1 101 ? 9.002 -5.611 -1.264 1.00 96.50 101 HIS A N 1
ATOM 754 C CA . HIS A 1 101 ? 8.426 -4.590 -2.137 1.00 96.50 101 HIS A CA 1
ATOM 755 C C . HIS A 1 101 ? 6.950 -4.353 -1.821 1.00 96.50 101 HIS A C 1
ATOM 757 O O . HIS A 1 101 ? 6.270 -5.187 -1.224 1.00 96.50 101 HIS A O 1
ATOM 763 N N . VAL A 1 102 ? 6.447 -3.193 -2.246 1.00 97.62 102 VAL A N 1
ATOM 764 C CA . VAL A 1 102 ? 5.028 -2.845 -2.207 1.00 97.62 102 VAL A CA 1
ATOM 765 C C . VAL A 1 102 ? 4.523 -2.430 -3.586 1.00 97.62 102 VAL A C 1
ATOM 767 O O . VAL A 1 102 ? 5.176 -1.685 -4.320 1.00 97.62 102 VAL A O 1
ATOM 770 N N . TRP A 1 103 ? 3.316 -2.878 -3.918 1.00 98.06 103 TRP A N 1
ATOM 771 C CA . TRP A 1 103 ? 2.603 -2.543 -5.147 1.00 98.06 103 TRP A CA 1
ATOM 772 C C . TRP A 1 103 ? 1.237 -1.941 -4.830 1.00 98.06 103 TRP A C 1
ATOM 774 O O . TRP A 1 103 ? 0.596 -2.286 -3.835 1.00 98.06 103 TRP A O 1
ATOM 784 N N . LEU A 1 104 ? 0.700 -1.155 -5.769 1.00 97.94 104 LEU A N 1
ATOM 785 C CA . LEU A 1 104 ? -0.756 -1.110 -5.925 1.00 97.94 104 LEU A CA 1
ATOM 786 C C . LEU A 1 104 ? -1.210 -2.438 -6.546 1.00 97.94 104 LEU A C 1
ATOM 788 O O . LEU A 1 104 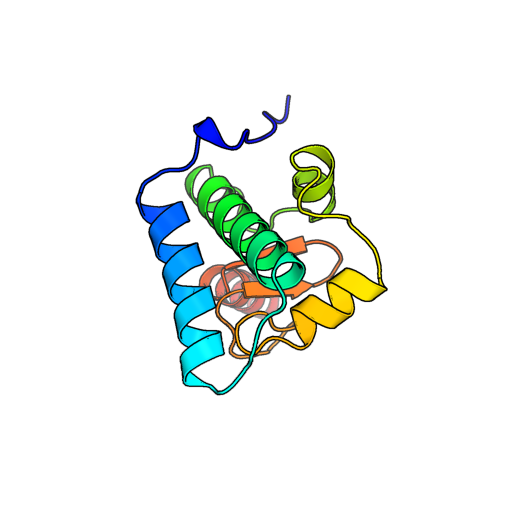? -0.696 -2.828 -7.597 1.00 97.94 104 LEU A O 1
ATOM 792 N N . ASN A 1 105 ? -2.224 -3.088 -5.972 1.00 98.00 105 ASN A N 1
ATOM 793 C CA . ASN A 1 105 ? -2.650 -4.442 -6.366 1.00 98.00 105 ASN A CA 1
ATOM 794 C C . ASN A 1 105 ? -2.911 -4.602 -7.872 1.00 98.00 105 ASN A C 1
ATOM 796 O O . ASN A 1 105 ? -2.547 -5.604 -8.477 1.00 98.00 105 ASN A O 1
ATOM 800 N N . ARG A 1 106 ? -3.451 -3.570 -8.533 1.00 96.19 106 ARG A N 1
ATOM 801 C CA . ARG A 1 106 ? -3.656 -3.585 -9.993 1.00 96.19 106 ARG A CA 1
ATOM 802 C C . ARG A 1 106 ? -2.388 -3.922 -10.790 1.00 96.19 106 ARG A C 1
ATOM 804 O O . ARG A 1 106 ? -2.498 -4.531 -11.850 1.00 96.19 106 ARG A O 1
ATOM 811 N N . TYR A 1 107 ? -1.215 -3.497 -10.322 1.00 97.25 107 TYR A N 1
ATOM 812 C CA . TYR A 1 107 ? 0.046 -3.758 -11.003 1.00 97.25 107 TYR A CA 1
ATOM 813 C C . TYR A 1 107 ? 0.651 -5.089 -10.583 1.00 97.25 107 TYR A C 1
ATOM 815 O O . TYR A 1 107 ? 1.126 -5.801 -11.458 1.00 97.25 107 TYR A O 1
ATOM 823 N N . TRP A 1 108 ? 0.528 -5.468 -9.310 1.00 97.56 108 TRP A N 1
ATOM 824 C CA . TRP A 1 108 ? 0.877 -6.815 -8.857 1.00 97.56 108 TRP A CA 1
ATOM 825 C C . TRP A 1 108 ? 0.113 -7.888 -9.655 1.00 97.56 108 TRP A C 1
ATOM 827 O O . TRP A 1 108 ? 0.700 -8.826 -10.189 1.00 97.56 108 TRP A O 1
ATOM 837 N N . GLN A 1 109 ? -1.199 -7.709 -9.856 1.00 96.88 109 GLN A N 1
ATOM 838 C CA . GLN A 1 109 ? -2.013 -8.608 -10.686 1.00 96.88 109 GLN A CA 1
ATOM 839 C C . GLN A 1 109 ? -1.565 -8.627 -12.147 1.00 96.88 109 GLN A C 1
ATOM 841 O O . GLN A 1 109 ? -1.622 -9.670 -12.796 1.00 96.88 109 GLN A O 1
ATOM 846 N N . TYR A 1 110 ? -1.183 -7.472 -12.691 1.00 95.50 110 TYR A N 1
ATOM 847 C CA . TYR A 1 110 ? -0.709 -7.374 -14.066 1.00 95.50 110 TYR A CA 1
ATOM 848 C C . TYR A 1 110 ? 0.615 -8.120 -14.247 1.00 95.50 110 TYR A C 1
ATOM 850 O O . TYR A 1 110 ? 0.726 -8.940 -15.153 1.00 95.50 110 TYR A O 1
ATOM 858 N N . GLU A 1 111 ? 1.572 -7.885 -13.351 1.00 94.75 111 GLU A N 1
ATOM 859 C CA . GLU A 1 111 ? 2.866 -8.563 -13.309 1.00 94.75 111 GLU A CA 1
ATOM 860 C C . GLU A 1 111 ? 2.699 -10.081 -13.215 1.00 94.75 111 GLU A C 1
ATOM 862 O O . GLU A 1 111 ? 3.216 -10.814 -14.056 1.00 94.75 111 GLU A O 1
ATOM 867 N N . ASN A 1 112 ? 1.866 -10.554 -12.286 1.00 94.38 112 ASN A N 1
ATOM 868 C CA . ASN A 1 112 ? 1.589 -11.978 -12.142 1.00 94.38 112 ASN A CA 1
ATOM 869 C C . ASN A 1 112 ? 0.949 -12.583 -13.391 1.00 94.38 112 ASN A C 1
ATOM 871 O O . ASN A 1 112 ? 1.352 -13.657 -13.834 1.00 94.38 112 ASN A O 1
ATOM 875 N N . ARG A 1 113 ? -0.031 -11.909 -14.003 1.00 95.38 113 ARG A N 1
ATOM 876 C CA . ARG A 1 113 ? -0.647 -12.395 -15.250 1.00 95.38 113 ARG A CA 1
ATOM 877 C C . ARG A 1 113 ? 0.364 -12.490 -16.387 1.00 95.38 113 ARG A C 1
ATOM 879 O O . ARG A 1 113 ? 0.296 -13.448 -17.150 1.00 95.38 113 ARG A O 1
ATOM 886 N N . LEU A 1 114 ? 1.282 -11.528 -16.493 1.00 95.31 114 LEU A N 1
ATOM 887 C CA . LEU A 1 114 ? 2.359 -11.580 -17.478 1.00 95.31 114 LEU A CA 1
ATOM 888 C C . LEU A 1 114 ? 3.278 -12.772 -17.222 1.00 95.31 114 LEU A C 1
ATOM 890 O O . LEU A 1 114 ? 3.499 -13.552 -18.144 1.00 95.31 114 LEU A O 1
ATOM 894 N N . ALA A 1 115 ? 3.744 -12.952 -15.984 1.00 93.94 115 ALA A N 1
ATOM 895 C CA . ALA A 1 115 ? 4.642 -14.042 -15.611 1.00 93.94 115 ALA A CA 1
ATOM 896 C C . ALA A 1 115 ? 4.057 -15.430 -15.924 1.00 93.94 115 ALA A C 1
ATOM 898 O O . ALA A 1 115 ? 4.770 -16.294 -16.415 1.00 93.94 115 ALA A O 1
ATOM 899 N N . HIS A 1 116 ? 2.750 -15.629 -15.719 1.00 93.19 116 HIS A N 1
ATOM 900 C CA . HIS A 1 116 ? 2.065 -16.890 -16.040 1.00 93.19 116 HIS A CA 1
ATOM 901 C C . HIS A 1 116 ? 1.799 -17.104 -17.541 1.00 93.19 116 HIS A C 1
ATOM 903 O O . HIS A 1 116 ? 1.358 -18.183 -17.935 1.00 93.19 116 HIS A O 1
ATOM 909 N N . SER A 1 117 ? 1.986 -16.074 -18.370 1.00 90.88 117 SER A N 1
ATOM 910 C CA . SER A 1 117 ? 1.753 -16.126 -19.820 1.00 90.88 117 SER A CA 1
ATOM 911 C C . SER A 1 117 ? 3.032 -16.253 -20.655 1.00 90.88 117 SER A C 1
ATOM 913 O O . SER A 1 117 ? 2.936 -16.340 -21.882 1.00 90.88 117 SER A O 1
ATOM 915 N N . LEU A 1 118 ? 4.199 -16.243 -20.001 1.00 83.25 118 LEU A N 1
ATOM 916 C CA . LEU A 1 118 ? 5.525 -16.473 -20.586 1.00 83.25 118 LEU A CA 1
ATOM 917 C C . LEU A 1 118 ? 5.912 -17.953 -20.482 1.00 83.25 118 LEU A C 1
ATOM 919 O O . LEU A 1 118 ? 6.575 -18.430 -21.431 1.00 83.25 118 LEU A O 1
#

Secondary structure (DSSP, 8-state):
------GGG--HHHHHHHHHHHHHHHHTT----HHHHHHHHHHHHHHHHHHHTT-SEEEHHHHHHH-TTS---HHHHHHHHTSTTEE-TT---SEEEETTEEEEHHHHHHHHHHHTT-

Organism: NCBI:txid298394

pLDDT: mean 90.48, std 11.88, range [40.0, 98.5]